Protein AF-A0AA36F1Q4-F1 (afdb_monomer)

Structure (mmCIF, N/CA/C/O backbone):
data_AF-A0AA36F1Q4-F1
#
_entry.id   AF-A0AA36F1Q4-F1
#
loop_
_atom_site.group_PDB
_atom_site.id
_atom_site.type_symbol
_atom_site.label_atom_id
_atom_site.label_alt_id
_atom_site.label_comp_id
_atom_site.label_asym_id
_atom_site.label_entity_id
_atom_site.label_seq_id
_atom_site.pdbx_PDB_ins_code
_atom_site.Cartn_x
_atom_site.Cartn_y
_atom_site.Cartn_z
_atom_site.occupancy
_atom_site.B_iso_or_equiv
_atom_site.auth_seq_id
_atom_site.auth_comp_id
_atom_site.auth_asym_id
_atom_site.auth_atom_id
_atom_site.pdbx_PDB_model_num
ATOM 1 N N . MET A 1 1 ? -15.456 7.928 -4.353 1.00 40.66 1 MET A N 1
ATOM 2 C CA . MET A 1 1 ? -14.649 6.785 -4.838 1.00 40.66 1 MET A CA 1
ATOM 3 C C . MET A 1 1 ? -14.050 6.063 -3.638 1.00 40.66 1 MET A C 1
ATOM 5 O O . MET A 1 1 ? -13.111 6.563 -3.037 1.00 40.66 1 MET A O 1
ATOM 9 N N . GLY A 1 2 ? -14.679 4.971 -3.200 1.00 42.69 2 GLY A N 1
ATOM 10 C CA . GLY A 1 2 ? -14.330 4.268 -1.961 1.00 42.69 2 GLY A CA 1
ATOM 11 C C . GLY A 1 2 ? -13.502 2.999 -2.189 1.00 42.69 2 GLY A C 1
ATOM 12 O O . GLY A 1 2 ? -13.612 2.368 -3.233 1.00 42.69 2 GLY A O 1
ATOM 13 N N . ARG A 1 3 ? -12.739 2.614 -1.154 1.00 46.19 3 ARG A N 1
ATOM 14 C CA . ARG A 1 3 ? -12.204 1.25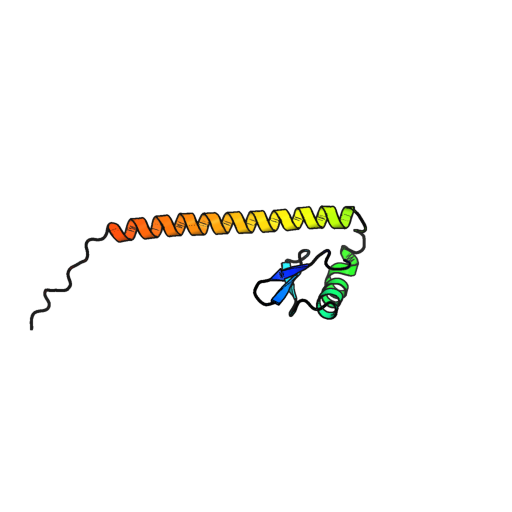9 -0.888 1.00 46.19 3 ARG A CA 1
ATOM 15 C C . ARG A 1 3 ? -11.054 0.717 -1.773 1.00 46.19 3 ARG A C 1
ATOM 17 O O . ARG A 1 3 ? -11.084 -0.437 -2.175 1.00 46.19 3 ARG A O 1
ATOM 24 N N . LYS A 1 4 ? -9.965 1.480 -1.959 1.00 53.31 4 LYS A N 1
ATOM 25 C CA . LYS A 1 4 ? -8.641 0.944 -2.389 1.00 53.31 4 LYS A CA 1
ATOM 26 C C . LYS A 1 4 ? -7.466 1.445 -1.522 1.00 53.31 4 LYS A C 1
ATOM 28 O O . LYS A 1 4 ? -6.391 1.736 -2.021 1.00 53.31 4 LYS A O 1
ATOM 33 N N . ALA A 1 5 ? -7.661 1.609 -0.214 1.00 65.31 5 ALA A N 1
ATOM 34 C CA . ALA A 1 5 ? -6.748 2.408 0.618 1.00 65.31 5 ALA A CA 1
ATOM 35 C C . ALA A 1 5 ? -5.394 1.758 0.993 1.00 65.31 5 ALA A C 1
ATOM 37 O O . ALA A 1 5 ? -4.626 2.393 1.701 1.00 65.31 5 ALA A O 1
ATOM 38 N N . LEU A 1 6 ? -5.107 0.505 0.609 1.00 78.62 6 LEU A N 1
ATOM 39 C CA . LEU A 1 6 ? -3.895 -0.222 1.051 1.00 78.62 6 LEU A CA 1
ATOM 40 C C . LEU A 1 6 ? -3.258 -1.116 -0.030 1.00 78.62 6 LEU A C 1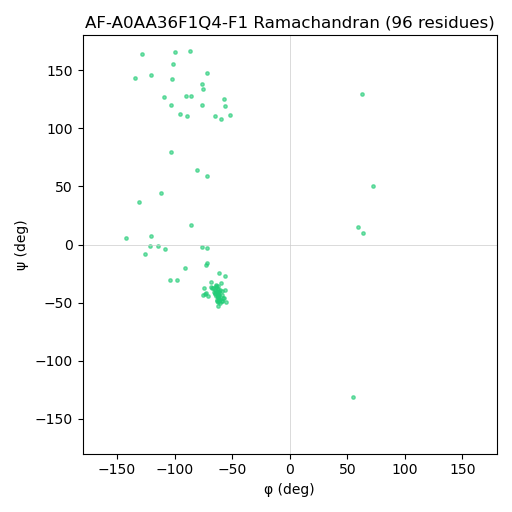
ATOM 42 O O . LEU A 1 6 ? -2.312 -1.847 0.258 1.00 78.62 6 LEU A O 1
ATOM 46 N N . PHE A 1 7 ? -3.768 -1.068 -1.262 1.00 87.62 7 PHE A N 1
ATOM 47 C CA . PHE A 1 7 ? -3.337 -1.938 -2.355 1.00 87.62 7 PHE A CA 1
ATOM 48 C C . PHE A 1 7 ? -3.126 -1.118 -3.619 1.00 87.62 7 PHE A C 1
ATOM 50 O O . PHE A 1 7 ? -3.895 -0.196 -3.893 1.00 87.62 7 PHE A O 1
ATOM 57 N N . VAL A 1 8 ? -2.109 -1.479 -4.393 1.00 86.44 8 VAL A N 1
ATOM 58 C CA . VAL A 1 8 ? -1.793 -0.852 -5.682 1.00 86.44 8 VAL A CA 1
ATOM 59 C C . VAL A 1 8 ? -1.852 -1.892 -6.787 1.00 86.44 8 VAL A C 1
ATOM 61 O O . VAL A 1 8 ? -1.541 -3.056 -6.556 1.00 86.44 8 VAL A O 1
ATOM 64 N N . GLU A 1 9 ? -2.287 -1.488 -7.974 1.00 87.44 9 GLU A N 1
ATOM 65 C CA . GLU A 1 9 ? -2.285 -2.370 -9.140 1.00 87.44 9 GLU A CA 1
ATOM 66 C C . GLU A 1 9 ? -0.85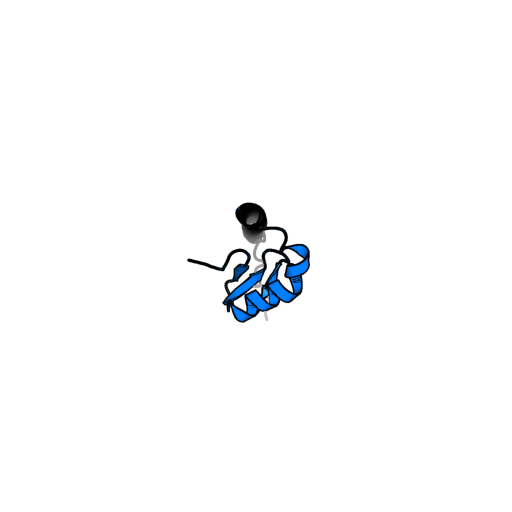8 -2.505 -9.675 1.00 87.44 9 GLU A C 1
ATOM 68 O O . GLU A 1 9 ? -0.118 -1.519 -9.728 1.00 87.44 9 GLU A O 1
ATOM 73 N N . THR A 1 10 ? -0.467 -3.721 -10.043 1.00 83.81 10 THR A N 1
ATOM 74 C CA . THR A 1 10 ? 0.793 -3.991 -10.740 1.00 83.81 10 THR A CA 1
ATOM 75 C C . THR A 1 10 ? 0.545 -4.163 -12.239 1.00 83.81 10 THR A C 1
ATOM 77 O O . THR A 1 10 ? -0.590 -4.366 -12.671 1.00 83.81 10 THR A O 1
ATOM 80 N N . ASN A 1 11 ? 1.612 -4.114 -13.044 1.00 80.06 11 ASN A N 1
ATOM 81 C CA . ASN A 1 11 ? 1.521 -4.270 -14.504 1.00 80.06 11 ASN A CA 1
ATOM 82 C C . ASN A 1 11 ? 0.837 -5.586 -14.930 1.00 80.06 11 ASN A C 1
ATOM 84 O O . ASN A 1 11 ? 0.179 -5.632 -15.965 1.00 80.06 11 ASN A O 1
ATOM 88 N N . ASP A 1 12 ? 0.903 -6.623 -14.092 1.00 84.25 12 ASP A N 1
ATOM 89 C CA . ASP A 1 12 ? 0.327 -7.949 -14.352 1.00 84.25 12 ASP A CA 1
ATOM 90 C C . ASP A 1 12 ? -1.159 -8.070 -13.966 1.00 84.25 12 ASP A C 1
ATOM 92 O O . ASP A 1 12 ? -1.668 -9.177 -13.788 1.00 84.25 12 ASP A O 1
ATOM 96 N N . ARG A 1 13 ? -1.866 -6.945 -13.769 1.00 82.12 13 ARG A N 1
ATOM 97 C CA . ARG A 1 13 ? -3.262 -6.887 -13.271 1.00 82.12 13 ARG A CA 1
ATOM 98 C C . ARG A 1 13 ? -3.461 -7.522 -11.887 1.00 82.12 13 ARG A C 1
ATOM 100 O O . ARG A 1 13 ? -4.593 -7.787 -11.462 1.00 82.12 13 ARG A O 1
ATOM 107 N N . ASN A 1 14 ? -2.368 -7.764 -11.170 1.00 88.62 14 ASN A N 1
ATOM 108 C CA . ASN A 1 14 ? -2.369 -8.201 -9.782 1.00 88.62 14 ASN A CA 1
ATOM 109 C C . ASN A 1 14 ? -2.429 -6.987 -8.853 1.00 88.62 14 ASN A C 1
ATOM 111 O O . ASN A 1 14 ? -2.237 -5.844 -9.268 1.00 88.62 14 ASN A O 1
ATOM 115 N N . ALA A 1 15 ? -2.720 -7.227 -7.579 1.00 88.75 15 ALA A N 1
ATOM 116 C CA . ALA A 1 15 ? -2.682 -6.189 -6.561 1.00 88.75 15 ALA A CA 1
ATOM 117 C C . ALA A 1 15 ? -1.502 -6.429 -5.623 1.00 88.75 15 ALA A C 1
ATOM 119 O O . ALA A 1 15 ? -1.388 -7.498 -5.041 1.00 88.75 15 ALA A O 1
ATOM 120 N N . SER A 1 16 ? -0.647 -5.435 -5.417 1.00 89.38 16 SER A N 1
ATOM 121 C CA . SER A 1 16 ? 0.380 -5.487 -4.379 1.00 89.38 16 SER A CA 1
ATOM 122 C C . SER A 1 16 ? -0.172 -4.917 -3.075 1.00 89.38 16 SER A C 1
ATOM 124 O O . SER A 1 16 ? -0.720 -3.809 -3.049 1.00 89.38 16 SER A O 1
ATOM 126 N N . CYS A 1 17 ? -0.050 -5.679 -1.989 1.00 90.50 17 CYS A N 1
ATOM 127 C CA . CYS A 1 17 ? -0.394 -5.230 -0.649 1.00 90.50 17 CYS A CA 1
ATOM 128 C C . CYS A 1 17 ? 0.698 -4.309 -0.118 1.00 90.50 17 CYS A C 1
ATOM 130 O O . CYS A 1 17 ? 1.832 -4.738 0.077 1.00 90.50 17 CYS A O 1
ATOM 132 N N . LEU A 1 18 ? 0.370 -3.060 0.213 1.00 86.44 18 LEU A N 1
ATOM 133 C CA . LEU A 1 18 ? 1.392 -2.165 0.750 1.00 86.44 18 LEU A CA 1
ATOM 134 C C . LEU A 1 18 ? 1.789 -2.524 2.188 1.00 86.44 18 LEU A C 1
ATOM 136 O O . LEU A 1 18 ? 2.842 -2.101 2.633 1.00 86.44 18 LEU A O 1
ATOM 140 N N . ILE A 1 19 ? 1.013 -3.307 2.942 1.00 86.81 19 ILE A N 1
ATOM 141 C CA . ILE A 1 19 ? 1.366 -3.640 4.334 1.00 86.81 19 ILE A CA 1
ATOM 142 C C . ILE A 1 19 ? 2.496 -4.676 4.413 1.00 86.81 19 ILE A C 1
ATOM 144 O O . ILE A 1 19 ? 3.413 -4.519 5.221 1.00 86.81 19 ILE A O 1
ATOM 148 N N . CYS A 1 20 ? 2.432 -5.712 3.581 1.00 88.94 20 CYS A N 1
ATOM 149 C CA . CYS A 1 20 ? 3.355 -6.853 3.613 1.00 88.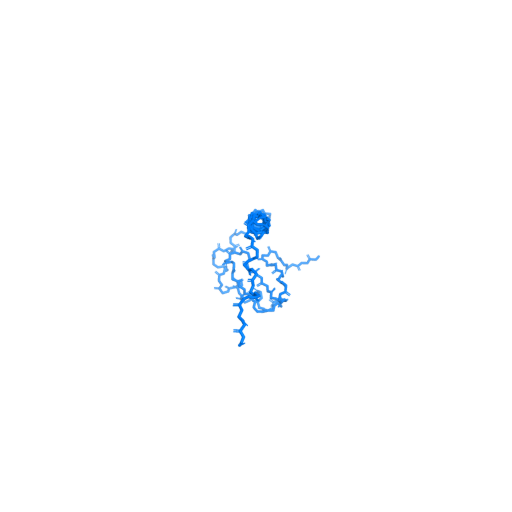94 20 CYS A CA 1
ATOM 150 C C . CYS A 1 20 ? 4.123 -7.064 2.306 1.00 88.94 20 CYS A C 1
ATOM 152 O O . CYS A 1 20 ? 4.931 -7.979 2.231 1.00 88.94 20 CYS A O 1
ATOM 154 N N . ASN A 1 21 ? 3.882 -6.238 1.285 1.00 87.12 21 ASN A N 1
ATOM 155 C CA . ASN A 1 21 ? 4.494 -6.341 -0.040 1.00 87.12 21 ASN A CA 1
ATOM 156 C C . ASN A 1 21 ? 4.152 -7.630 -0.812 1.00 87.12 21 ASN A C 1
ATOM 158 O O . ASN A 1 21 ? 4.708 -7.863 -1.882 1.00 87.12 21 ASN A O 1
ATOM 162 N N . GLU A 1 22 ? 3.196 -8.428 -0.331 1.00 89.69 22 GLU A N 1
ATOM 163 C CA . GLU A 1 22 ? 2.719 -9.618 -1.034 1.00 89.69 22 GLU A CA 1
ATOM 164 C C . GLU A 1 22 ? 1.869 -9.269 -2.262 1.00 89.69 22 GLU A C 1
ATOM 166 O O . GLU A 1 22 ? 1.130 -8.277 -2.287 1.00 89.69 22 GLU A O 1
ATOM 171 N N . SER A 1 23 ? 1.953 -10.130 -3.278 1.00 89.81 23 SER A N 1
ATOM 172 C CA . SER A 1 23 ? 1.098 -10.075 -4.461 1.00 89.81 23 SER A CA 1
ATOM 173 C C . SER A 1 23 ? -0.207 -10.827 -4.210 1.00 89.81 23 SER A C 1
ATOM 175 O O . SER A 1 23 ? -0.219 -11.992 -3.817 1.00 89.81 23 SER A O 1
ATOM 177 N N . VAL A 1 24 ? -1.323 -10.161 -4.470 1.00 89.50 24 VAL A N 1
ATOM 178 C CA . VAL A 1 24 ? -2.670 -10.716 -4.455 1.00 89.50 24 VAL A CA 1
ATOM 179 C C . VAL A 1 24 ? -3.095 -10.934 -5.900 1.00 89.50 24 VAL A C 1
ATOM 181 O O . VAL A 1 24 ? -3.172 -9.986 -6.688 1.00 89.50 24 VAL A O 1
ATOM 184 N N . ALA A 1 25 ? -3.389 -12.191 -6.237 1.00 85.12 25 ALA A N 1
ATOM 185 C CA . ALA A 1 25 ? -3.848 -12.575 -7.564 1.00 85.12 25 ALA A CA 1
ATOM 186 C C . ALA A 1 25 ? -5.096 -11.770 -7.940 1.00 85.12 25 ALA A C 1
ATOM 188 O O . ALA A 1 25 ? -6.120 -11.888 -7.269 1.00 85.12 25 ALA A O 1
ATOM 189 N N . VAL A 1 26 ? -5.015 -10.996 -9.024 1.00 84.81 26 VAL A N 1
ATOM 190 C CA . VAL A 1 26 ? -6.092 -10.156 -9.570 1.00 84.81 26 VAL A CA 1
ATOM 191 C C . VAL A 1 26 ? -6.570 -9.037 -8.624 1.00 84.81 26 VAL A C 1
ATOM 193 O O . VAL A 1 26 ? -6.976 -9.280 -7.486 1.00 84.81 26 VAL A O 1
ATOM 196 N N . MET A 1 27 ? -6.645 -7.797 -9.124 1.00 83.25 27 MET A N 1
ATOM 197 C CA . MET A 1 27 ? -7.201 -6.645 -8.390 1.00 83.25 27 MET A CA 1
ATOM 198 C C . MET A 1 27 ? -8.742 -6.697 -8.237 1.00 83.25 27 MET A C 1
ATOM 200 O O . MET A 1 27 ? -9.471 -5.803 -8.664 1.00 83.25 27 MET A O 1
ATOM 204 N N . LYS A 1 28 ? -9.264 -7.755 -7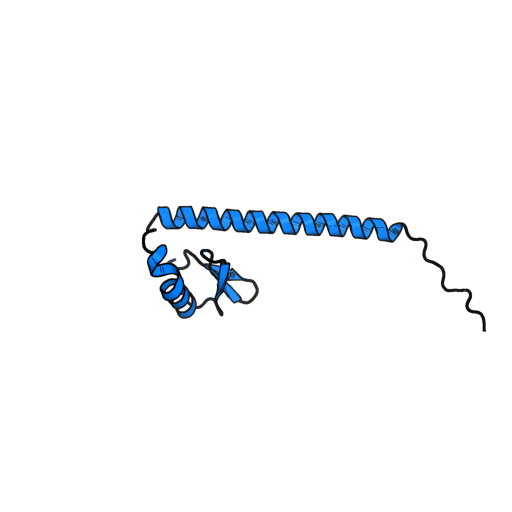.607 1.00 87.56 28 LYS A N 1
ATOM 205 C CA . LYS A 1 28 ? -10.682 -7.921 -7.251 1.00 87.56 28 LYS A CA 1
ATOM 206 C C . LYS A 1 28 ? -10.910 -7.632 -5.771 1.00 87.56 28 LYS A C 1
ATOM 208 O O . LYS A 1 28 ? -10.118 -8.039 -4.921 1.00 87.56 28 LYS A O 1
ATOM 213 N N . GLU A 1 29 ? -12.041 -7.001 -5.452 1.00 86.38 29 GLU A N 1
ATOM 214 C CA . GLU A 1 29 ? -12.411 -6.650 -4.072 1.00 86.38 29 GLU A CA 1
ATOM 215 C C . GLU A 1 29 ? -12.430 -7.876 -3.145 1.00 86.38 29 GLU A C 1
ATOM 217 O O . GLU A 1 29 ? -11.941 -7.794 -2.023 1.00 86.38 29 GLU A O 1
ATOM 222 N N . CYS A 1 30 ? -12.906 -9.035 -3.620 1.00 88.56 30 CYS A N 1
ATOM 223 C CA . CYS A 1 30 ? -12.918 -10.272 -2.833 1.00 88.56 30 CYS A CA 1
ATOM 224 C C . CYS A 1 30 ? -11.512 -10.735 -2.424 1.00 88.56 30 CYS A C 1
ATOM 226 O O . CYS A 1 30 ? -11.306 -11.141 -1.280 1.00 88.56 30 CYS A O 1
ATOM 228 N N . ASN A 1 31 ? -10.542 -10.633 -3.334 1.00 89.19 31 ASN A N 1
ATOM 229 C CA . ASN A 1 31 ? -9.174 -11.095 -3.111 1.00 89.19 31 ASN A CA 1
ATOM 230 C C . ASN A 1 31 ? -8.443 -10.147 -2.159 1.00 89.19 31 ASN A C 1
ATOM 232 O O . ASN A 1 31 ? -7.798 -10.591 -1.210 1.00 89.19 31 ASN A O 1
ATOM 236 N N . ILE A 1 32 ? -8.635 -8.843 -2.365 1.00 87.81 32 ILE A N 1
ATOM 237 C CA . ILE A 1 32 ? -8.115 -7.771 -1.514 1.00 87.81 32 ILE A CA 1
ATOM 238 C C . ILE A 1 32 ? -8.682 -7.872 -0.094 1.00 87.81 32 ILE A C 1
ATOM 240 O O . ILE A 1 32 ? -7.927 -7.832 0.879 1.00 87.81 32 ILE A O 1
ATOM 244 N N . ARG A 1 33 ? -10.005 -8.040 0.035 1.00 88.44 33 ARG A N 1
ATOM 245 C CA . ARG A 1 33 ? -10.680 -8.157 1.331 1.00 88.44 33 ARG A CA 1
ATOM 246 C C . ARG A 1 33 ? -10.195 -9.384 2.092 1.00 88.44 33 ARG A C 1
ATOM 248 O O . ARG A 1 33 ? -9.771 -9.239 3.231 1.00 88.44 33 ARG A O 1
ATOM 255 N N . ARG A 1 34 ? -10.173 -10.557 1.448 1.00 91.62 34 ARG A N 1
ATOM 256 C CA . ARG A 1 34 ? -9.713 -11.803 2.078 1.00 91.62 34 ARG A CA 1
ATOM 257 C C . ARG A 1 34 ? -8.269 -11.695 2.561 1.00 91.62 34 ARG A C 1
ATOM 259 O O . ARG A 1 34 ? -7.972 -12.119 3.671 1.00 91.62 34 ARG A O 1
ATOM 266 N N . HIS A 1 35 ? -7.385 -11.115 1.748 1.00 92.31 35 HIS A N 1
ATOM 267 C CA . HIS A 1 35 ? -5.998 -10.895 2.152 1.00 92.31 35 HIS A CA 1
ATOM 268 C C . HIS A 1 35 ? -5.920 -9.979 3.381 1.00 92.31 35 HIS A C 1
ATOM 270 O O . HIS A 1 35 ? -5.246 -10.309 4.353 1.00 92.31 35 HIS A O 1
ATOM 276 N N . TYR A 1 36 ? -6.628 -8.845 3.366 1.00 88.50 36 TYR A N 1
ATOM 277 C CA . TYR A 1 36 ? -6.620 -7.918 4.496 1.00 88.50 36 TYR A CA 1
ATOM 278 C C . TYR A 1 36 ? -7.180 -8.553 5.774 1.00 88.50 36 TYR A C 1
ATOM 280 O O . TYR A 1 36 ? -6.578 -8.419 6.836 1.00 88.50 36 TYR A O 1
ATOM 288 N N . GLU A 1 37 ? -8.303 -9.261 5.673 1.00 89.62 37 GLU A N 1
ATOM 289 C CA . GLU A 1 37 ? -8.955 -9.904 6.813 1.00 89.62 37 GLU A CA 1
ATOM 290 C C . GLU A 1 37 ? -8.087 -11.009 7.428 1.00 89.62 37 GLU A C 1
ATOM 292 O O . GLU A 1 37 ? -7.954 -11.070 8.647 1.00 89.62 37 GLU A O 1
ATOM 297 N N . ALA A 1 38 ? -7.448 -11.834 6.594 1.00 91.38 38 ALA A N 1
ATOM 298 C CA . ALA A 1 38 ? -6.623 -12.948 7.055 1.00 91.38 38 ALA A CA 1
ATOM 299 C C . ALA A 1 38 ? -5.268 -12.510 7.636 1.00 91.38 38 ALA A C 1
ATOM 301 O O . ALA A 1 38 ? -4.807 -13.106 8.604 1.00 91.38 38 ALA A O 1
ATOM 302 N N . GLN A 1 39 ? -4.629 -11.489 7.052 1.00 90.06 39 GLN A N 1
ATOM 303 C CA . GLN A 1 39 ? -3.242 -11.127 7.382 1.00 90.06 39 GLN A CA 1
ATOM 304 C C . GLN A 1 39 ? -3.123 -9.874 8.262 1.00 90.06 39 GLN A C 1
ATOM 306 O O . GLN A 1 39 ? -2.190 -9.753 9.053 1.00 90.06 39 GLN A O 1
ATOM 311 N N . HIS A 1 40 ? -4.059 -8.924 8.141 1.00 89.44 40 HIS A N 1
ATOM 312 C CA . HIS A 1 40 ? -3.874 -7.559 8.661 1.00 89.44 40 HIS A CA 1
ATOM 313 C C . HIS A 1 40 ? -4.985 -7.082 9.596 1.00 89.44 40 HIS A C 1
ATOM 315 O O . HIS A 1 40 ? -4.842 -6.028 10.215 1.00 89.44 40 HIS A O 1
ATOM 321 N N . LEU A 1 41 ? -6.088 -7.819 9.739 1.00 85.69 41 LEU A N 1
ATOM 322 C CA . LEU A 1 41 ? -7.214 -7.381 10.566 1.00 85.69 41 LEU A CA 1
ATOM 323 C C . LEU A 1 41 ? -6.824 -7.208 12.038 1.00 85.69 41 LEU A C 1
ATOM 325 O O . LEU A 1 41 ? -7.169 -6.201 12.651 1.00 85.69 41 LEU A O 1
ATOM 329 N N . SER A 1 42 ? -6.064 -8.146 12.600 1.00 86.69 42 SER A N 1
ATOM 330 C CA . SER A 1 42 ? -5.653 -8.114 14.010 1.00 86.69 42 SER A CA 1
ATOM 331 C C . SER A 1 42 ? -4.670 -6.977 14.316 1.00 86.69 42 SER A C 1
ATOM 333 O O . SER A 1 42 ? -4.745 -6.349 15.369 1.00 86.69 42 SER A O 1
ATOM 335 N N . THR A 1 43 ? -3.768 -6.666 13.385 1.00 84.56 43 THR A N 1
ATOM 336 C CA . THR A 1 43 ? -2.648 -5.735 13.601 1.00 84.56 43 THR A CA 1
ATOM 337 C C . THR A 1 43 ? -2.918 -4.323 13.085 1.00 84.56 43 THR A C 1
ATOM 339 O O . THR A 1 43 ? -2.415 -3.350 13.658 1.00 84.56 43 THR A O 1
ATOM 342 N N . HIS A 1 44 ? -3.726 -4.185 12.030 1.00 79.88 44 HIS A N 1
ATOM 343 C CA . HIS A 1 44 ? -3.964 -2.925 11.325 1.00 79.88 44 HIS A CA 1
ATOM 344 C C . HIS A 1 44 ? -5.397 -2.387 11.423 1.00 79.88 44 HIS A C 1
ATOM 346 O O . HIS A 1 44 ? -5.651 -1.282 10.930 1.00 79.88 44 HIS A O 1
ATOM 352 N N . SER A 1 45 ? -6.315 -3.083 12.102 1.00 79.81 45 SER A N 1
ATOM 353 C CA . SER A 1 45 ? -7.644 -2.538 12.435 1.00 79.81 45 SER A CA 1
ATOM 354 C C . SER A 1 45 ? -7.561 -1.275 13.297 1.00 79.81 45 SER A C 1
ATOM 356 O O . SER A 1 45 ? -8.347 -0.352 13.093 1.00 79.81 45 SER A O 1
ATOM 358 N N . LYS A 1 46 ? -6.554 -1.186 14.180 1.00 80.81 46 LYS A N 1
ATOM 359 C CA . LYS A 1 46 ? -6.304 -0.033 15.066 1.00 80.81 46 LYS A CA 1
ATOM 360 C C . LYS A 1 46 ? -6.019 1.281 14.337 1.00 80.81 46 LYS A C 1
ATOM 362 O O . LYS A 1 46 ? -6.215 2.354 14.895 1.00 80.81 46 LYS A O 1
ATOM 367 N N . TYR A 1 47 ? -5.539 1.212 13.096 1.00 77.06 47 TYR A N 1
ATOM 368 C CA . TYR A 1 47 ? -5.312 2.399 12.281 1.00 77.06 47 TYR A CA 1
ATOM 369 C C . TYR A 1 47 ? -6.589 2.693 11.507 1.00 77.06 47 TYR A C 1
ATOM 371 O O . TYR A 1 47 ? -6.927 1.941 10.596 1.00 77.06 47 TYR A O 1
ATOM 379 N N . SER A 1 48 ? -7.289 3.776 11.831 1.00 75.38 48 SER A N 1
ATOM 380 C CA . SER A 1 48 ? -8.502 4.216 11.135 1.00 75.38 48 SER A CA 1
ATOM 381 C C . SER A 1 48 ? -8.398 5.690 10.725 1.00 75.38 48 SER A C 1
ATOM 383 O O . SER A 1 48 ? -7.500 6.416 11.162 1.00 75.38 48 SER A O 1
ATOM 385 N N . GLY A 1 49 ? -9.275 6.120 9.813 1.00 80.06 49 GLY A N 1
ATOM 386 C CA . GLY A 1 49 ? -9.352 7.511 9.364 1.00 80.06 49 GLY A CA 1
ATOM 387 C C . GLY A 1 49 ? -8.024 8.064 8.835 1.00 80.06 49 GLY A C 1
ATOM 388 O O . GLY A 1 49 ? -7.350 7.433 8.019 1.00 80.06 49 GLY A O 1
ATOM 389 N N . LYS A 1 50 ? -7.647 9.253 9.315 1.00 79.56 50 LYS A N 1
ATOM 390 C CA . LYS A 1 50 ? -6.473 10.005 8.848 1.00 79.56 50 LYS A CA 1
ATOM 391 C C . LYS A 1 50 ? -5.151 9.271 9.091 1.00 79.56 50 LYS A C 1
ATOM 393 O O . LYS A 1 50 ? -4.303 9.239 8.205 1.00 79.56 50 LYS A O 1
ATOM 398 N N . LEU A 1 51 ? -5.008 8.617 10.246 1.00 81.25 51 LEU A N 1
ATOM 399 C CA . LEU A 1 51 ? -3.786 7.900 10.620 1.00 81.25 51 LEU A CA 1
ATOM 400 C C . LEU A 1 51 ? -3.487 6.740 9.657 1.00 81.25 51 LEU A C 1
ATOM 402 O O . LEU A 1 51 ? -2.330 6.480 9.322 1.00 81.25 51 LEU A O 1
ATOM 406 N N . ARG A 1 52 ? -4.536 6.060 9.169 1.00 82.81 52 ARG A N 1
ATOM 407 C CA . ARG A 1 52 ? -4.402 5.017 8.142 1.00 82.81 52 ARG A CA 1
ATOM 408 C C . ARG A 1 52 ? -3.858 5.602 6.838 1.00 82.81 52 ARG A C 1
ATOM 410 O O . ARG A 1 52 ? -2.912 5.047 6.283 1.00 82.81 52 ARG A O 1
ATOM 417 N N . SER A 1 53 ? -4.419 6.721 6.384 1.00 79.81 53 SER A N 1
ATOM 418 C CA . SER A 1 53 ? -3.989 7.395 5.155 1.00 79.81 53 SER A CA 1
ATOM 419 C C . SER A 1 53 ? -2.556 7.920 5.251 1.00 79.81 53 SER A C 1
ATOM 421 O O . SER A 1 53 ? -1.762 7.700 4.345 1.00 79.81 53 SER A O 1
ATOM 423 N N . GLU A 1 54 ? -2.180 8.548 6.365 1.00 84.75 54 GLU A N 1
ATOM 424 C CA . GLU A 1 54 ? -0.821 9.068 6.570 1.00 84.75 54 GLU A CA 1
ATOM 425 C C . GLU A 1 54 ? 0.227 7.945 6.550 1.00 84.75 54 GLU A C 1
ATOM 427 O O . GLU A 1 54 ? 1.269 8.063 5.895 1.00 84.75 54 GLU A O 1
ATOM 432 N N . LYS A 1 55 ? -0.059 6.815 7.214 1.00 83.44 55 LYS A N 1
ATOM 433 C CA . LYS A 1 55 ? 0.845 5.658 7.221 1.00 83.44 55 LYS A CA 1
ATOM 434 C C . LYS A 1 55 ? 0.950 5.007 5.843 1.00 83.44 55 LYS A C 1
ATOM 436 O O . LYS A 1 55 ? 2.038 4.578 5.455 1.00 83.44 55 LYS A O 1
ATOM 441 N N . PHE A 1 56 ? -0.159 4.957 5.110 1.00 81.06 56 PHE A N 1
ATOM 442 C CA . PHE A 1 56 ? -0.194 4.471 3.736 1.00 81.06 56 PHE A CA 1
ATOM 443 C C . PHE A 1 56 ? 0.666 5.338 2.811 1.00 81.06 56 PHE A C 1
ATOM 445 O O . PHE A 1 56 ? 1.572 4.816 2.167 1.00 81.06 56 PHE A O 1
ATOM 452 N N . GLU A 1 57 ? 0.462 6.655 2.810 1.00 84.00 57 GLU A N 1
ATOM 453 C CA . GLU A 1 57 ? 1.215 7.579 1.953 1.00 84.00 57 GLU A CA 1
ATOM 454 C C . GLU A 1 57 ? 2.707 7.609 2.294 1.00 84.00 57 GLU A C 1
ATOM 456 O O . GLU A 1 57 ? 3.561 7.700 1.414 1.00 84.00 57 GLU A O 1
ATOM 461 N N . SER A 1 58 ? 3.059 7.503 3.578 1.00 87.38 58 SER A N 1
ATOM 462 C CA . SER A 1 58 ? 4.457 7.337 3.992 1.00 87.38 58 SER A CA 1
ATOM 463 C C . SER A 1 58 ? 5.082 6.091 3.362 1.00 87.38 58 SER A C 1
ATOM 465 O O . SER A 1 58 ? 6.187 6.152 2.819 1.00 87.38 58 SER A O 1
ATOM 467 N N . ARG A 1 59 ? 4.366 4.966 3.388 1.00 84.44 59 ARG A N 1
ATOM 468 C CA . ARG A 1 59 ? 4.888 3.711 2.863 1.00 84.44 59 ARG A CA 1
ATOM 469 C C . ARG A 1 59 ? 4.944 3.689 1.338 1.00 84.44 59 ARG A C 1
ATOM 471 O O . ARG A 1 59 ? 5.947 3.250 0.784 1.00 84.44 59 ARG A O 1
ATOM 478 N N . LYS A 1 60 ? 3.914 4.209 0.672 1.00 85.62 60 LYS A N 1
ATOM 479 C CA . LYS A 1 60 ? 3.885 4.371 -0.784 1.00 85.62 60 LYS A CA 1
ATOM 480 C C . LYS A 1 60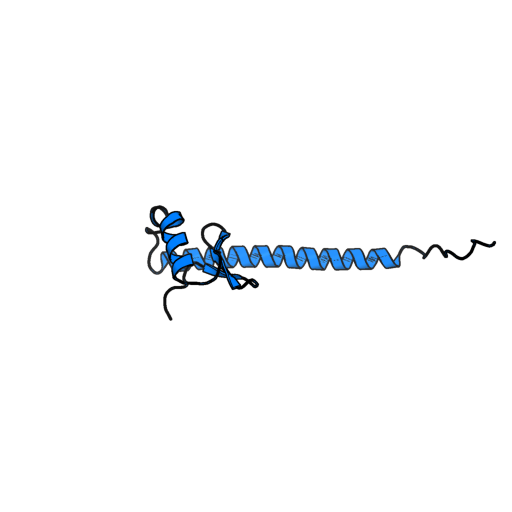 ? 5.087 5.185 -1.270 1.00 85.62 60 LYS A C 1
ATOM 482 O O . LYS A 1 60 ? 5.825 4.711 -2.126 1.00 85.62 60 LYS A O 1
ATOM 487 N N . ARG A 1 61 ? 5.351 6.339 -0.644 1.00 87.69 61 ARG A N 1
ATOM 488 C CA . ARG A 1 61 ? 6.524 7.175 -0.958 1.00 87.69 61 ARG A CA 1
ATOM 489 C C . ARG A 1 61 ? 7.847 6.440 -0.759 1.00 87.69 61 ARG A C 1
ATOM 491 O O . ARG A 1 61 ? 8.755 6.588 -1.571 1.00 87.69 61 ARG A O 1
ATOM 498 N N . SER A 1 62 ? 7.962 5.633 0.296 1.00 88.06 62 SER A N 1
ATOM 499 C CA . SER A 1 62 ? 9.163 4.818 0.522 1.00 88.06 62 SER A CA 1
ATOM 500 C C . SER A 1 62 ? 9.389 3.810 -0.610 1.00 88.06 62 SER A C 1
ATOM 502 O O . SER A 1 62 ? 10.502 3.705 -1.121 1.00 88.06 62 SER A O 1
ATOM 504 N N . LEU A 1 63 ? 8.334 3.126 -1.063 1.00 84.06 63 LEU A N 1
ATOM 505 C CA . LEU A 1 63 ? 8.423 2.176 -2.177 1.00 84.06 63 LEU A CA 1
ATOM 506 C C . LEU A 1 63 ? 8.761 2.860 -3.504 1.00 84.06 63 LEU A C 1
ATOM 508 O O . LEU A 1 63 ? 9.591 2.361 -4.260 1.00 84.06 63 LEU A O 1
ATOM 512 N N . GLU A 1 64 ? 8.168 4.021 -3.777 1.00 86.19 64 GLU A N 1
ATOM 513 C CA . GLU A 1 64 ? 8.501 4.819 -4.960 1.00 86.19 64 GLU A CA 1
ATOM 514 C C . GLU A 1 64 ? 9.962 5.285 -4.932 1.00 86.19 64 GLU A C 1
ATOM 516 O O . GLU A 1 64 ? 10.653 5.201 -5.946 1.00 86.19 64 GLU A O 1
ATOM 521 N N . SER A 1 65 ? 10.459 5.709 -3.767 1.00 87.88 65 SER A N 1
ATOM 522 C CA . SER A 1 65 ? 11.863 6.089 -3.582 1.00 87.88 65 SER A CA 1
ATOM 523 C C . SER A 1 65 ? 12.811 4.919 -3.858 1.00 87.88 65 SER A C 1
ATOM 525 O O . SER A 1 65 ? 13.760 5.066 -4.629 1.00 87.88 65 SER A O 1
ATOM 527 N N . GLN A 1 66 ? 12.513 3.735 -3.309 1.00 86.88 66 GLN A N 1
ATOM 528 C CA . GLN A 1 66 ? 13.283 2.515 -3.570 1.00 86.88 66 GLN A CA 1
ATOM 529 C C . GLN A 1 66 ? 13.296 2.177 -5.065 1.00 86.88 66 GLN A C 1
ATOM 531 O O . GLN A 1 66 ? 14.364 1.985 -5.643 1.00 86.88 66 GLN A O 1
ATOM 536 N N . ARG A 1 67 ? 12.129 2.185 -5.725 1.00 85.00 67 ARG A N 1
ATOM 537 C CA . ARG A 1 67 ? 12.027 1.942 -7.172 1.00 85.00 67 ARG A CA 1
ATOM 538 C C . ARG A 1 67 ? 12.881 2.925 -7.971 1.00 85.00 67 ARG A C 1
ATOM 540 O O . ARG A 1 67 ? 13.609 2.513 -8.873 1.00 85.00 67 ARG A O 1
ATOM 547 N N . ASN A 1 68 ? 12.812 4.211 -7.638 1.00 86.75 68 ASN A N 1
ATOM 548 C CA . ASN A 1 68 ? 13.574 5.247 -8.327 1.00 86.75 68 ASN A CA 1
ATOM 549 C C . ASN A 1 68 ? 15.084 5.063 -8.131 1.00 86.75 68 ASN A C 1
ATOM 551 O O . ASN A 1 68 ? 15.839 5.252 -9.079 1.00 86.75 68 ASN A O 1
ATOM 555 N N . PHE A 1 69 ? 15.525 4.668 -6.934 1.00 90.25 69 PHE A N 1
ATOM 556 C CA . PHE A 1 69 ? 16.930 4.373 -6.659 1.00 90.25 69 PHE A CA 1
ATOM 557 C C . PHE A 1 69 ? 17.452 3.231 -7.541 1.00 90.25 69 PHE A C 1
ATOM 559 O O . PHE A 1 69 ? 18.457 3.404 -8.229 1.00 90.25 69 PHE A O 1
ATOM 566 N N . PHE A 1 70 ? 16.740 2.100 -7.588 1.00 86.12 70 PHE A N 1
ATOM 567 C CA . PHE A 1 70 ? 17.135 0.964 -8.427 1.00 86.12 70 PHE A CA 1
ATOM 568 C C . PHE A 1 70 ? 17.091 1.293 -9.920 1.00 86.12 70 PHE A C 1
ATOM 570 O O . PHE A 1 70 ? 18.008 0.930 -10.650 1.00 86.12 70 PHE A O 1
ATOM 577 N N . THR A 1 71 ? 16.075 2.035 -10.368 1.00 85.75 71 THR A N 1
ATOM 578 C CA . THR A 1 71 ? 15.963 2.455 -11.775 1.00 85.75 71 THR A CA 1
ATOM 579 C C . THR A 1 71 ? 17.142 3.340 -12.178 1.00 85.75 71 THR A C 1
ATOM 581 O O . THR A 1 71 ? 17.754 3.110 -13.215 1.00 85.75 71 THR A O 1
ATOM 584 N N . LYS A 1 72 ? 17.516 4.316 -11.339 1.00 85.38 72 LYS A N 1
ATOM 585 C CA . LYS A 1 72 ? 18.690 5.168 -11.583 1.00 85.38 72 LYS A CA 1
ATOM 586 C C . LYS A 1 72 ? 19.976 4.350 -11.657 1.00 85.38 72 LYS A C 1
ATOM 588 O O . LYS A 1 72 ? 20.740 4.520 -12.596 1.00 85.38 72 LYS A O 1
ATOM 593 N N . LYS A 1 73 ? 20.182 3.429 -10.710 1.00 83.50 73 LYS A N 1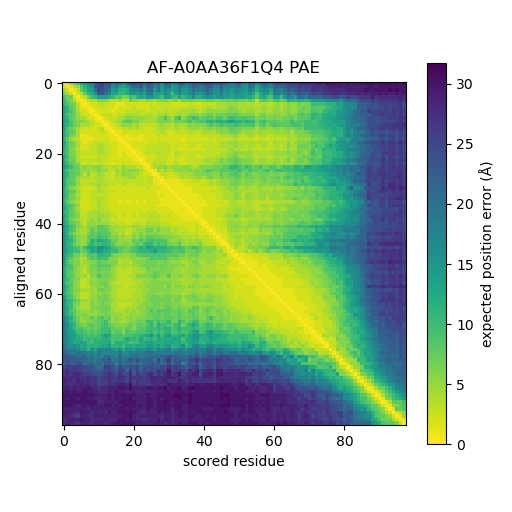
ATOM 594 C CA . LYS A 1 73 ? 21.364 2.556 -10.686 1.00 83.50 73 LYS A CA 1
ATOM 595 C C . LYS A 1 73 ? 21.456 1.655 -11.913 1.00 83.50 73 LYS A C 1
ATOM 597 O O . LYS A 1 73 ? 22.550 1.455 -12.428 1.00 83.50 73 LYS A O 1
ATOM 602 N N . PHE A 1 74 ? 20.325 1.147 -12.395 1.00 80.94 74 PHE A N 1
ATOM 603 C CA . PHE A 1 74 ? 20.273 0.366 -13.626 1.00 80.94 74 PHE A CA 1
ATOM 604 C C . PHE A 1 74 ? 20.690 1.201 -14.846 1.00 80.94 74 PHE A C 1
ATOM 606 O O . PHE A 1 74 ? 21.564 0.775 -15.592 1.00 80.94 74 PHE A O 1
ATOM 613 N N . VAL A 1 75 ? 20.133 2.408 -15.004 1.00 79.81 75 VAL A N 1
ATOM 614 C CA . VAL A 1 75 ? 20.474 3.324 -16.112 1.00 79.81 75 VAL A CA 1
ATOM 615 C C . VAL A 1 75 ? 21.948 3.745 -16.067 1.00 79.81 75 VAL A C 1
ATOM 617 O O . VAL A 1 75 ? 22.626 3.726 -17.091 1.00 79.81 75 VAL A O 1
ATOM 620 N N . GLU A 1 76 ? 22.465 4.082 -14.883 1.00 77.12 76 GLU A N 1
ATOM 621 C CA . GLU A 1 76 ? 23.885 4.402 -14.681 1.00 77.12 76 GLU A CA 1
ATOM 622 C C . GLU A 1 76 ? 24.780 3.223 -15.093 1.00 77.12 76 GLU A C 1
ATOM 624 O O . GLU A 1 76 ? 25.718 3.402 -15.866 1.00 77.12 76 GLU A O 1
ATOM 629 N N . ASN A 1 77 ? 24.471 2.005 -14.642 1.00 75.06 77 ASN A N 1
ATOM 630 C CA . ASN A 1 77 ? 25.253 0.816 -14.979 1.00 75.06 77 ASN A CA 1
ATOM 631 C C . ASN A 1 77 ? 25.208 0.480 -16.478 1.00 75.06 77 ASN A C 1
ATOM 633 O O . ASN A 1 77 ? 26.239 0.169 -17.064 1.00 75.06 77 ASN A O 1
ATOM 637 N N . GLU A 1 78 ? 24.038 0.584 -17.109 1.00 72.69 78 GLU A N 1
ATOM 638 C CA . GLU A 1 78 ? 23.882 0.342 -18.547 1.00 72.69 78 GLU A CA 1
ATOM 639 C C . GLU A 1 78 ? 24.733 1.322 -19.377 1.00 72.69 78 GLU A C 1
ATOM 641 O O . GLU A 1 78 ? 25.366 0.938 -20.365 1.00 72.69 78 GLU A O 1
ATOM 646 N N . SER A 1 79 ? 24.795 2.586 -18.945 1.00 66.69 79 SER A N 1
ATOM 647 C CA . SER A 1 79 ? 25.626 3.609 -19.584 1.00 66.69 79 SER A CA 1
ATOM 648 C C . SER A 1 79 ? 27.125 3.301 -19.483 1.00 66.69 79 SER A C 1
ATOM 650 O O . SER A 1 79 ? 27.850 3.51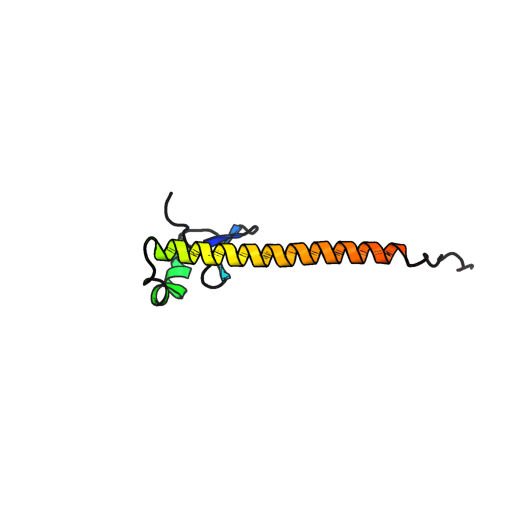1 -20.452 1.00 66.69 79 SER A O 1
ATOM 652 N N . ILE A 1 80 ? 27.568 2.714 -18.364 1.00 62.22 80 ILE A N 1
ATOM 653 C CA . ILE A 1 80 ? 28.960 2.298 -18.150 1.00 62.22 80 ILE A CA 1
ATOM 654 C C . ILE A 1 80 ? 29.302 1.088 -19.027 1.00 62.22 80 ILE A C 1
ATOM 656 O O . ILE A 1 80 ? 30.351 1.078 -19.669 1.00 62.22 80 ILE A O 1
ATOM 660 N N . THR A 1 81 ? 28.419 0.086 -19.110 1.00 57.91 81 THR A N 1
ATOM 661 C CA . THR A 1 81 ? 28.661 -1.113 -19.932 1.00 57.91 81 THR A CA 1
ATOM 662 C C . THR A 1 81 ? 28.748 -0.805 -21.424 1.00 57.91 81 THR A C 1
ATOM 664 O O . THR A 1 81 ? 29.564 -1.403 -22.112 1.00 57.91 81 THR A O 1
ATOM 667 N N . ARG A 1 82 ? 27.979 0.170 -21.930 1.00 60.66 82 ARG A N 1
ATOM 668 C CA . ARG A 1 82 ? 28.107 0.602 -23.332 1.00 60.66 82 ARG A CA 1
ATOM 669 C C . ARG A 1 82 ? 29.453 1.273 -23.607 1.00 60.66 82 ARG A C 1
ATOM 671 O O . ARG A 1 82 ? 30.035 1.038 -24.651 1.00 60.66 82 ARG A O 1
ATOM 678 N N . SER A 1 83 ? 29.975 2.049 -22.657 1.00 57.19 83 SER A N 1
ATOM 679 C CA . SER A 1 83 ? 31.258 2.743 -22.829 1.00 57.19 83 SER A CA 1
ATOM 680 C C . SER A 1 83 ? 32.504 1.843 -22.795 1.00 57.19 83 SER A C 1
ATOM 682 O O . SER A 1 83 ? 33.563 2.290 -23.224 1.00 57.19 83 SER A O 1
ATOM 684 N N . VAL A 1 84 ? 32.413 0.597 -22.306 1.00 55.59 84 VAL A N 1
ATOM 685 C CA . VAL A 1 84 ? 33.539 -0.365 -22.340 1.00 55.59 84 VAL A CA 1
ATOM 686 C C . VAL A 1 84 ? 33.566 -1.250 -23.591 1.00 55.59 84 VAL A C 1
ATOM 688 O O . VAL A 1 84 ? 34.640 -1.745 -23.925 1.00 55.59 84 VAL A O 1
ATOM 691 N N . ASP A 1 85 ? 32.449 -1.410 -24.310 1.00 51.81 85 ASP A N 1
ATOM 692 C CA . ASP A 1 85 ? 32.396 -2.170 -25.576 1.00 51.81 85 ASP A CA 1
ATOM 693 C C . ASP A 1 85 ? 33.176 -1.454 -26.702 1.00 51.81 85 ASP A C 1
ATOM 695 O O . ASP A 1 85 ? 33.864 -2.090 -27.494 1.00 51.81 85 ASP A O 1
ATOM 699 N N . ASP A 1 86 ? 33.214 -0.115 -26.689 1.00 55.22 86 ASP A N 1
ATOM 700 C CA . ASP A 1 86 ? 33.989 0.699 -27.646 1.00 55.22 86 ASP A CA 1
ATOM 701 C C . ASP A 1 86 ? 35.522 0.646 -27.435 1.00 55.22 86 ASP A C 1
ATOM 703 O O . ASP A 1 86 ? 36.278 1.272 -28.179 1.00 55.22 86 ASP A O 1
ATOM 707 N N . SER A 1 87 ? 36.011 -0.061 -26.407 1.00 53.34 87 SER A N 1
ATOM 708 C CA . SER A 1 87 ? 37.443 -0.124 -26.061 1.00 53.34 87 SER A CA 1
ATOM 709 C C . SER A 1 87 ? 38.117 -1.467 -26.362 1.00 53.34 87 SER A C 1
ATOM 711 O O . SER A 1 87 ? 39.329 -1.577 -26.167 1.00 53.34 87 SER A O 1
ATOM 713 N N . TYR A 1 88 ? 37.388 -2.487 -26.831 1.00 45.72 88 TYR A N 1
ATOM 714 C CA . TYR A 1 88 ? 38.003 -3.732 -27.300 1.00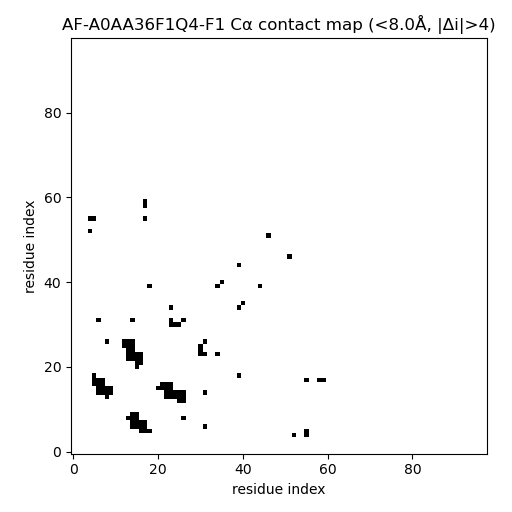 45.72 88 TYR A CA 1
ATOM 715 C C . TYR A 1 88 ? 38.177 -3.656 -28.823 1.00 45.72 88 TYR A C 1
ATOM 717 O O . TYR A 1 88 ? 37.174 -3.640 -29.538 1.00 45.72 88 TYR A O 1
ATOM 725 N N . PRO A 1 89 ? 39.412 -3.593 -29.359 1.00 49.44 89 PRO A N 1
ATOM 726 C CA . PRO A 1 89 ? 39.611 -3.713 -30.795 1.00 49.44 89 PRO A CA 1
ATOM 727 C C . PRO A 1 89 ? 39.004 -5.045 -31.222 1.00 49.44 89 PRO A C 1
ATOM 729 O O . PRO A 1 89 ? 39.327 -6.079 -30.635 1.00 49.44 89 PRO A O 1
ATOM 732 N N . SER A 1 90 ? 38.098 -5.025 -32.198 1.00 56.12 90 SER A N 1
ATOM 733 C CA . SER A 1 90 ? 37.605 -6.251 -32.815 1.00 56.12 90 SER A CA 1
ATOM 734 C C . SER A 1 90 ? 38.820 -7.074 -33.245 1.00 56.12 90 SER A C 1
ATOM 736 O O . SER A 1 90 ? 39.558 -6.641 -34.125 1.00 56.12 90 SER A O 1
ATOM 738 N N . LEU A 1 91 ? 39.068 -8.216 -32.593 1.00 48.00 91 LEU A N 1
ATOM 739 C CA . LEU A 1 91 ? 39.966 -9.229 -33.137 1.00 48.00 91 LEU A CA 1
ATOM 740 C C . LEU A 1 91 ? 39.351 -9.631 -34.476 1.00 48.00 91 LEU A C 1
ATOM 742 O O . LEU A 1 91 ? 38.272 -10.229 -34.507 1.00 48.00 91 LEU A O 1
ATOM 746 N N . ASP A 1 92 ? 39.976 -9.215 -35.571 1.00 42.34 92 ASP A N 1
ATOM 747 C CA . ASP A 1 92 ? 39.553 -9.588 -36.904 1.00 42.34 92 ASP A CA 1
ATOM 748 C C . ASP A 1 92 ? 39.744 -11.101 -37.054 1.00 42.34 92 ASP A C 1
ATOM 750 O O . ASP A 1 92 ? 40.843 -11.646 -37.049 1.00 42.34 92 ASP A O 1
ATOM 754 N N . LEU A 1 93 ? 38.628 -11.823 -37.121 1.00 49.16 93 LEU A N 1
ATOM 755 C CA . LEU A 1 93 ? 38.606 -13.240 -37.465 1.00 49.16 93 LEU A CA 1
ATOM 756 C C . LEU A 1 93 ? 38.697 -13.382 -38.990 1.00 49.16 93 LEU A C 1
ATOM 758 O O . LEU A 1 93 ? 37.741 -13.839 -39.616 1.00 49.16 93 LEU A O 1
ATOM 762 N N . THR A 1 94 ? 39.813 -12.960 -39.595 1.00 42.25 94 THR A N 1
ATOM 763 C CA . THR A 1 94 ? 40.045 -13.139 -41.042 1.00 42.25 94 THR A CA 1
ATOM 764 C C . THR A 1 94 ? 41.279 -13.950 -41.441 1.00 42.25 94 THR A C 1
ATOM 766 O O . THR A 1 94 ? 41.473 -14.126 -42.633 1.00 42.25 94 THR A O 1
ATOM 769 N N . ASP A 1 95 ? 42.006 -14.577 -40.507 1.00 41.62 95 ASP A N 1
ATOM 770 C CA . ASP A 1 95 ? 43.162 -15.447 -40.830 1.00 41.62 95 ASP A CA 1
ATOM 771 C C . ASP A 1 95 ? 42.932 -16.948 -40.524 1.00 41.62 95 ASP A C 1
ATOM 773 O O . ASP A 1 95 ? 43.793 -17.638 -39.978 1.00 41.62 95 ASP A O 1
ATOM 777 N N . TYR A 1 96 ? 41.766 -17.495 -40.883 1.00 42.97 96 TYR A N 1
ATOM 778 C CA . TYR A 1 96 ? 41.629 -18.947 -41.093 1.00 42.97 96 TYR A CA 1
ATOM 779 C C . TYR A 1 96 ? 41.597 -19.227 -42.599 1.00 42.97 96 TYR A C 1
ATOM 781 O O . TYR A 1 96 ? 40.532 -19.418 -43.186 1.00 42.97 96 TYR A O 1
ATOM 789 N N . ASP A 1 97 ? 42.782 -19.223 -43.212 1.00 45.03 97 ASP A N 1
ATOM 790 C CA . ASP A 1 97 ? 42.998 -19.738 -44.565 1.00 45.03 97 ASP A CA 1
ATOM 791 C C . ASP A 1 97 ? 43.005 -21.279 -44.557 1.00 45.03 97 ASP A C 1
ATOM 793 O O . ASP A 1 97 ? 43.612 -21.918 -43.691 1.00 45.03 97 ASP A O 1
ATOM 797 N N . TYR A 1 98 ? 42.280 -21.848 -45.525 1.00 41.16 98 TYR A N 1
ATOM 798 C CA . TYR A 1 98 ? 42.194 -23.272 -45.877 1.00 41.16 98 TYR A CA 1
ATOM 799 C C . TYR A 1 98 ? 43.379 -23.704 -46.748 1.00 41.16 98 TYR A C 1
ATOM 801 O O . TYR A 1 98 ? 43.706 -22.955 -47.697 1.00 41.16 98 TYR A O 1
#

pLDDT: mean 76.39, std 15.85, range [40.66, 92.31]

Secondary structure (DSSP, 8-state):
--S-TTEEE-TTS-EEETTT-PEESSS-HHHHHHHHHHHTHHHHTT--HHHHHHHHHHHHHHHHHHHHHHHHHHHHHHHHHHHHHTTS----------

Radius of gyration: 23.48 Å; Cα contacts (8 Å, |Δi|>4): 55; chains: 1; bounding box: 58×33×61 Å

Solvent-accessible surface area (backbone atoms only — not comparable to full-atom values): 6014 Å² total; per-residue (Å²): 140,82,89,65,84,58,52,44,80,44,98,84,53,23,20,35,31,69,88,78,68,46,80,38,79,44,73,40,70,70,50,54,47,51,49,41,59,76,76,33,42,91,78,48,60,84,49,54,75,67,61,36,52,54,54,41,54,56,49,52,52,52,52,52,50,52,52,50,52,54,52,50,52,50,54,54,51,52,56,51,56,58,65,54,60,82,69,57,78,78,78,78,90,77,82,83,80,132

Sequence (98 aa):
MGRKALFVETNDRNASCLICNESVAVMKECNIRRHYEAQHLSTHSKYSGKLRSEKFESRKRSLESQRNFFTKKFVENESITRSVDDSYPSLDLTDYDY

Nearest PDB structures (foldseek):
  7fi6-assembly1_C  TM=3.142E-01  e=2.594E+00  Homo sapiens
  1hyr-assembly1_C  TM=2.941E-01  e=2.777E+00  Homo sapiens
  8tm2-assembly1_C  TM=3.790E-01  e=7.712E+00  Homo sapiens
  8tlz-assembly1_A  TM=3.383E-01  e=5.873E+00  Homo sapiens

InterPro domains:
  IPR040647 SPIN-DOC-like, zinc-finger [PF18658] (10-53)

Mean predicted aligned error: 12.31 Å

Foldseek 3Di:
DDDPQAWDQDPVQWIQGLVPRDTFRHPDPVRVVVCCVVPPCVPPVVQDDPSSNVVRVVSVVVVVVVVVVVVVVVVVVVVVVVVVVVVDDPPPPPPPDD

Organism: Octopus vulgaris (NCBI:txid6645)